Protein AF-A0A438WMG6-F1 (afdb_monomer_lite)

Secondary structure (DSSP, 8-state):
-HHHHTTT--HHHHHHHHHHTT-HHHHHHHHHHHH-S-------GGGGGGGTTSHHHHHHHTTTHHHH--SEEEEEETTEEEEEEEEEETTEEEEEEEEEE--S-HHHHHHHHHS--

Structure (mmCIF, N/CA/C/O backbone):
data_AF-A0A438WMG6-F1
#
_entry.id   AF-A0A438WMG6-F1
#
loop_
_atom_site.group_PDB
_atom_site.id
_atom_site.type_symbol
_atom_site.label_atom_id
_atom_site.label_alt_id
_atom_site.label_comp_id
_atom_site.label_asym_id
_atom_site.label_entity_id
_atom_site.label_seq_id
_atom_site.pdbx_PDB_ins_code
_atom_site.Cartn_x
_atom_site.Cartn_y
_atom_site.Cartn_z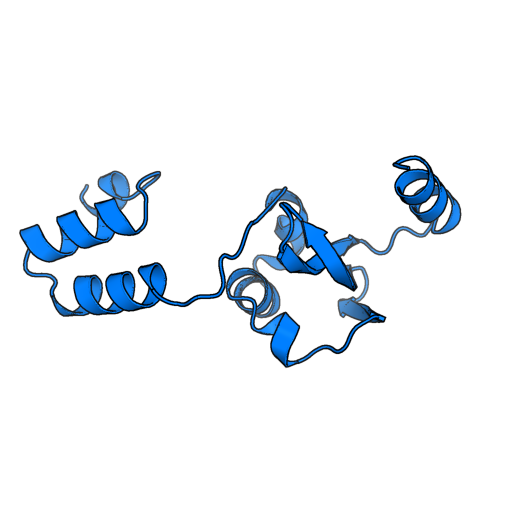
_atom_site.occupancy
_atom_site.B_iso_or_equiv
_atom_site.auth_seq_id
_atom_site.auth_comp_id
_atom_site.auth_asym_id
_atom_site.auth_atom_id
_atom_site.pdbx_PDB_model_num
ATOM 1 N N . LYS A 1 1 ? 12.133 0.576 26.095 1.00 63.69 1 LYS A N 1
ATOM 2 C CA . LYS A 1 1 ? 11.036 -0.130 26.802 1.00 63.69 1 LYS A CA 1
ATOM 3 C C . LYS A 1 1 ? 9.672 0.318 26.272 1.00 63.69 1 LYS A C 1
ATOM 5 O O . LYS A 1 1 ? 9.082 -0.458 25.547 1.00 63.69 1 LYS A O 1
ATOM 10 N N . PHE A 1 2 ? 9.277 1.586 26.443 1.00 65.62 2 PHE A N 1
ATOM 11 C CA . PHE A 1 2 ? 8.030 2.154 25.890 1.00 65.62 2 PHE A CA 1
ATOM 12 C C . PHE A 1 2 ? 7.810 1.912 24.381 1.00 65.62 2 PHE A C 1
ATOM 14 O O . PHE A 1 2 ? 6.785 1.378 23.993 1.00 65.62 2 PHE A O 1
ATOM 21 N N . LEU A 1 3 ? 8.793 2.217 23.522 1.00 68.75 3 LEU A N 1
ATOM 22 C CA . LEU A 1 3 ? 8.652 2.013 22.067 1.00 68.75 3 LEU A CA 1
ATOM 23 C C . LEU A 1 3 ? 8.471 0.541 21.659 1.00 68.75 3 LEU A C 1
ATOM 25 O O . LEU A 1 3 ? 7.837 0.265 20.648 1.00 68.75 3 LEU A O 1
ATOM 29 N N . LEU A 1 4 ? 9.001 -0.400 22.447 1.00 74.56 4 LEU A N 1
ATOM 30 C CA . LEU A 1 4 ? 8.829 -1.833 22.190 1.00 74.56 4 LEU A CA 1
ATOM 31 C C . LEU A 1 4 ? 7.408 -2.289 22.532 1.00 74.56 4 LEU A C 1
ATOM 33 O O . LEU A 1 4 ? 6.884 -3.177 21.874 1.00 74.56 4 LEU A O 1
ATOM 37 N N . GLU A 1 5 ? 6.767 -1.648 23.510 1.00 72.38 5 GLU A N 1
ATOM 38 C CA . GLU A 1 5 ? 5.373 -1.918 23.874 1.00 72.38 5 GLU A CA 1
ATOM 39 C C . GLU A 1 5 ? 4.385 -1.432 22.804 1.00 72.38 5 GLU A C 1
ATOM 41 O O . GLU A 1 5 ? 3.235 -1.855 22.811 1.00 72.38 5 GLU A O 1
ATOM 46 N N . LEU A 1 6 ? 4.818 -0.578 21.869 1.00 73.88 6 LEU A N 1
ATOM 47 C CA . LEU A 1 6 ? 3.997 -0.116 20.744 1.00 73.88 6 LEU A CA 1
ATOM 48 C C . LEU A 1 6 ? 3.991 -1.100 19.566 1.00 73.88 6 LEU A C 1
ATOM 50 O O . LEU A 1 6 ? 3.101 -1.040 18.718 1.00 73.88 6 LEU A O 1
ATOM 54 N N . VAL A 1 7 ? 4.975 -1.999 19.495 1.00 73.69 7 VAL A N 1
ATOM 55 C CA . VAL A 1 7 ? 5.122 -2.935 18.377 1.00 73.69 7 VAL A CA 1
ATOM 56 C C . VAL A 1 7 ? 3.949 -3.917 18.374 1.00 73.69 7 VAL A C 1
ATOM 58 O O . VAL A 1 7 ? 3.692 -4.597 19.363 1.00 73.69 7 VAL A O 1
ATOM 61 N N . GLY A 1 8 ? 3.231 -3.986 17.251 1.00 73.75 8 GLY A N 1
ATOM 62 C CA . GLY A 1 8 ? 2.080 -4.877 17.069 1.00 73.75 8 GLY A CA 1
ATOM 63 C C . GLY A 1 8 ? 0.751 -4.357 17.628 1.00 73.75 8 GLY A C 1
ATOM 64 O O . GLY A 1 8 ? -0.254 -5.051 17.502 1.00 73.75 8 GLY A O 1
ATOM 65 N N . LYS A 1 9 ? 0.711 -3.152 18.212 1.00 80.38 9 LYS A N 1
ATOM 66 C CA . LYS A 1 9 ? -0.532 -2.530 18.691 1.00 80.38 9 LYS A CA 1
ATOM 67 C C . LYS A 1 9 ? -1.275 -1.805 17.574 1.00 80.38 9 LYS A C 1
ATOM 69 O O . LYS A 1 9 ? -0.667 -1.180 16.706 1.00 80.38 9 LYS A O 1
ATOM 74 N N . SER A 1 10 ? -2.602 -1.843 17.627 1.00 79.94 10 SER A N 1
ATOM 75 C CA . SER A 1 10 ? -3.458 -1.049 16.746 1.00 79.94 10 SER A CA 1
ATOM 76 C C . SER A 1 10 ? -3.304 0.453 17.015 1.00 79.94 10 SER A C 1
ATOM 78 O O . SER A 1 10 ? -2.973 0.875 18.125 1.00 79.94 10 SER A O 1
ATOM 80 N N . VAL A 1 11 ? -3.605 1.289 16.014 1.00 81.69 11 VAL A N 1
ATOM 81 C CA . VAL A 1 11 ? -3.568 2.763 16.136 1.00 81.69 11 VAL A CA 1
ATOM 82 C C . VAL A 1 11 ? -4.406 3.251 17.325 1.00 81.69 11 VAL A C 1
ATOM 84 O O . VAL A 1 11 ? -3.975 4.134 18.067 1.00 81.69 11 VAL A O 1
ATOM 87 N N . LYS A 1 12 ? -5.555 2.612 17.569 1.00 84.88 12 LYS A N 1
ATOM 88 C CA . LYS A 1 12 ? -6.443 2.898 18.701 1.00 84.88 12 LYS A CA 1
ATOM 89 C C . LYS A 1 12 ? -5.791 2.598 20.055 1.00 84.88 12 LYS A C 1
ATOM 91 O O . LYS A 1 12 ? -5.884 3.404 20.980 1.00 84.88 12 LYS A O 1
ATOM 96 N N . GLU A 1 13 ? -5.103 1.465 20.180 1.00 85.50 13 GLU A N 1
ATOM 97 C CA . GLU A 1 13 ? -4.371 1.113 21.403 1.00 85.50 13 GLU A CA 1
ATOM 98 C C . GLU A 1 13 ? -3.199 2.065 21.651 1.00 85.50 13 GLU A C 1
ATOM 100 O O . GLU A 1 13 ? -3.015 2.540 22.771 1.00 85.50 13 GLU A O 1
ATOM 105 N N . VAL A 1 14 ? -2.437 2.396 20.605 1.00 88.00 14 VAL A N 1
ATOM 106 C CA . VAL A 1 14 ? -1.324 3.349 20.703 1.00 88.00 14 VAL A CA 1
ATOM 107 C C . VAL A 1 14 ? -1.836 4.739 21.092 1.00 88.00 14 VAL A C 1
ATOM 109 O O . VAL A 1 14 ? -1.219 5.404 21.924 1.00 88.00 14 VAL A O 1
ATOM 112 N N . ARG A 1 15 ? -3.005 5.157 20.584 1.00 88.31 15 ARG A N 1
ATOM 113 C CA . ARG A 1 15 ? -3.671 6.404 20.990 1.00 88.31 15 ARG A CA 1
ATOM 114 C C . ARG A 1 15 ? -4.043 6.394 22.471 1.00 88.31 15 ARG A C 1
ATOM 116 O O . ARG A 1 15 ? -3.780 7.376 23.162 1.00 88.31 15 ARG A O 1
ATOM 123 N N . SER A 1 16 ? -4.606 5.291 22.968 1.00 88.62 16 SER A N 1
ATOM 124 C CA . SER A 1 16 ? -4.948 5.137 24.388 1.00 88.62 16 SER A CA 1
ATOM 125 C C . SER A 1 16 ? -3.711 5.231 25.284 1.00 88.62 16 SER A C 1
ATOM 127 O O . SER A 1 16 ? -3.745 5.896 26.319 1.00 88.62 16 SER A O 1
ATOM 129 N N . ILE A 1 17 ? -2.604 4.608 24.873 1.00 87.81 17 ILE A N 1
ATOM 130 C CA . ILE A 1 17 ? -1.330 4.686 25.594 1.00 87.81 17 ILE A CA 1
ATOM 131 C C . ILE A 1 17 ? -0.814 6.125 25.585 1.00 87.81 17 ILE A C 1
ATOM 133 O O . ILE A 1 17 ? -0.513 6.666 26.648 1.00 87.81 17 ILE A O 1
ATOM 137 N N . ALA A 1 18 ? -0.783 6.775 24.419 1.00 88.06 18 ALA A N 1
ATOM 138 C CA . ALA A 1 18 ? -0.357 8.165 24.282 1.00 88.06 18 ALA A CA 1
ATOM 139 C C . ALA A 1 18 ? -1.178 9.111 25.178 1.00 88.06 18 ALA A C 1
ATOM 141 O O . ALA A 1 18 ? -0.606 9.973 25.842 1.00 88.06 18 ALA A O 1
ATOM 142 N N . ALA A 1 19 ? -2.497 8.915 25.260 1.00 87.75 19 ALA A N 1
ATOM 143 C CA . ALA A 1 19 ? -3.361 9.670 26.164 1.00 87.75 19 ALA A CA 1
ATOM 144 C C . ALA A 1 19 ? -3.032 9.401 27.646 1.00 87.75 19 ALA A C 1
ATOM 146 O O . ALA A 1 19 ? -2.926 10.350 28.421 1.00 87.75 19 ALA A O 1
ATOM 147 N N . SER A 1 20 ? -2.798 8.139 28.034 1.00 88.75 20 SER A N 1
ATOM 148 C CA . SER A 1 20 ? -2.484 7.760 29.425 1.00 88.75 20 SER A CA 1
ATOM 149 C C . SER A 1 20 ? -1.147 8.299 29.940 1.00 88.75 20 SER A C 1
ATOM 151 O O . SER A 1 20 ? -1.008 8.553 31.133 1.00 88.75 20 SER A O 1
ATOM 153 N N . VAL A 1 21 ? -0.176 8.523 29.047 1.00 88.56 21 VAL A N 1
ATOM 154 C CA . VAL A 1 21 ? 1.131 9.117 29.387 1.00 88.56 21 VAL A CA 1
ATOM 155 C C . VAL A 1 21 ? 1.176 10.628 29.130 1.00 88.56 21 VAL A C 1
ATOM 157 O O . VAL A 1 21 ? 2.250 11.223 29.101 1.00 88.56 21 VAL A O 1
ATOM 160 N N . ASN A 1 22 ? 0.012 11.256 28.927 1.00 88.25 22 ASN A N 1
ATOM 161 C CA . ASN A 1 22 ? -0.153 12.686 28.657 1.00 88.25 22 ASN A CA 1
ATOM 162 C C . ASN A 1 22 ? 0.587 13.194 27.396 1.00 88.25 22 ASN A C 1
ATOM 164 O O . ASN A 1 22 ? 0.861 14.386 27.247 1.00 88.25 22 ASN A O 1
ATOM 168 N N . ALA A 1 23 ? 0.872 12.307 26.438 1.00 87.19 23 ALA A N 1
ATOM 169 C CA . ALA A 1 23 ? 1.408 12.642 25.120 1.00 87.19 23 ALA A CA 1
ATOM 170 C C . ALA A 1 23 ? 0.279 13.105 24.177 1.00 87.19 23 ALA A C 1
ATOM 172 O O . ALA A 1 23 ? 0.021 12.518 23.125 1.00 87.19 23 ALA A O 1
ATOM 173 N N . LEU A 1 24 ? -0.420 14.178 24.559 1.00 88.19 24 LEU A N 1
ATOM 174 C CA . LEU A 1 24 ? -1.656 14.635 23.908 1.00 88.19 24 LEU A CA 1
ATOM 175 C C . LEU A 1 24 ? -1.474 15.022 22.430 1.00 88.19 24 LEU A C 1
ATOM 177 O O . LEU A 1 24 ? -2.389 14.839 21.630 1.00 88.19 24 LEU A O 1
ATOM 181 N N . SER A 1 25 ? -0.296 15.529 22.049 1.00 86.56 25 SER A N 1
ATOM 182 C CA . SER A 1 25 ? 0.028 15.824 20.644 1.00 86.56 25 SER A CA 1
ATOM 183 C C . SER A 1 25 ? 0.010 14.553 19.787 1.00 86.56 25 SER A C 1
ATOM 185 O O . SER A 1 25 ? -0.637 14.515 18.741 1.00 86.56 25 SER A O 1
ATOM 187 N N . LEU A 1 26 ? 0.634 13.480 20.284 1.00 82.19 26 LEU A N 1
ATOM 188 C CA . LEU A 1 26 ? 0.649 12.174 19.631 1.00 82.19 26 LEU A CA 1
ATOM 189 C C . LEU A 1 26 ? -0.759 11.563 19.592 1.00 82.19 26 LEU A C 1
ATOM 191 O O . LEU A 1 26 ? -1.189 11.094 18.543 1.00 82.19 26 LEU A O 1
ATOM 195 N N . ALA A 1 27 ? -1.512 11.634 20.694 1.00 85.75 27 ALA A N 1
ATOM 196 C CA . ALA A 1 27 ? -2.885 11.127 20.747 1.00 85.75 27 ALA A CA 1
ATOM 197 C C . ALA A 1 27 ? -3.801 11.791 19.698 1.00 85.75 27 ALA A C 1
ATOM 199 O O . ALA A 1 27 ? -4.562 11.097 19.027 1.00 85.75 27 ALA A O 1
ATOM 200 N N . ARG A 1 28 ? -3.680 13.112 19.496 1.00 84.50 28 ARG A N 1
ATOM 201 C CA . ARG A 1 28 ? -4.430 13.862 18.469 1.00 84.50 28 ARG A CA 1
ATOM 202 C C . ARG A 1 28 ? -4.014 13.504 17.042 1.00 84.50 28 ARG A C 1
ATOM 204 O O . ARG A 1 28 ? -4.854 13.472 16.149 1.00 84.50 28 ARG A O 1
ATOM 211 N N . GLN A 1 29 ? -2.728 13.252 16.804 1.00 80.62 29 GLN A N 1
ATOM 212 C CA . GLN A 1 29 ? -2.256 12.801 15.490 1.00 80.62 29 GLN A CA 1
ATOM 213 C C . GLN A 1 29 ? -2.773 11.393 15.168 1.00 80.62 29 GLN A C 1
ATOM 215 O O . GLN A 1 29 ? -3.241 11.152 14.059 1.00 80.62 29 GLN A O 1
ATOM 220 N N . LEU A 1 30 ? -2.766 10.494 16.155 1.00 82.69 30 LEU A N 1
ATOM 221 C CA . LEU A 1 30 ? -3.294 9.134 16.017 1.00 82.69 30 LEU A CA 1
ATOM 222 C C . LEU A 1 30 ? -4.815 9.112 15.851 1.00 82.69 30 LEU A C 1
ATOM 224 O O . LEU A 1 30 ? -5.337 8.288 15.113 1.00 82.69 30 LEU A O 1
ATOM 228 N N . GLU A 1 31 ? -5.527 10.041 16.488 1.00 80.69 31 GLU A N 1
ATOM 229 C CA . GLU A 1 31 ? -6.965 10.225 16.288 1.00 80.69 31 GLU A CA 1
ATOM 230 C C . GLU A 1 31 ? -7.292 10.600 14.838 1.00 80.69 31 GLU A C 1
ATOM 232 O O . GLU A 1 31 ? -8.182 10.016 14.230 1.00 80.69 31 GLU A O 1
ATOM 237 N N . ARG A 1 32 ? -6.530 11.525 14.245 1.00 74.38 32 ARG A N 1
ATOM 238 C CA . ARG A 1 32 ? -6.687 11.881 12.826 1.00 74.38 32 ARG A CA 1
ATOM 239 C C . ARG A 1 32 ? -6.398 10.705 11.895 1.00 74.38 32 ARG A C 1
ATOM 241 O O . ARG A 1 32 ? -7.069 10.585 10.882 1.00 74.38 32 ARG A O 1
ATOM 248 N N . LEU A 1 33 ? -5.436 9.852 12.248 1.00 70.50 33 LEU A N 1
ATOM 249 C CA . LEU A 1 33 ? -5.135 8.604 11.535 1.00 70.50 33 LEU A CA 1
ATOM 250 C C . LEU A 1 33 ? -6.253 7.559 11.664 1.00 70.50 33 LEU A C 1
ATOM 252 O O . LEU A 1 33 ? -6.489 6.804 10.730 1.00 70.50 33 LEU A O 1
ATOM 256 N N . GLU A 1 34 ? -6.938 7.502 12.808 1.00 66.88 34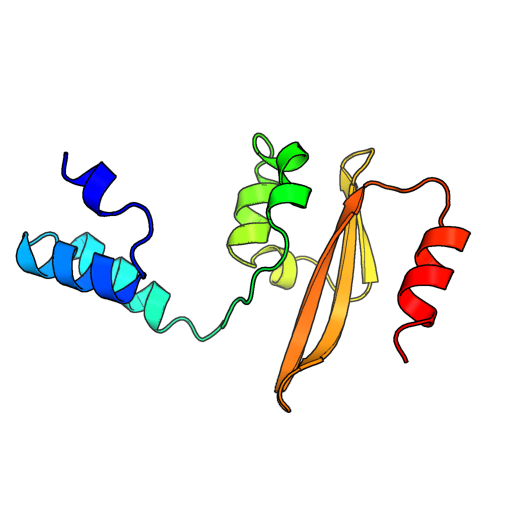 GLU A N 1
ATOM 257 C CA . GLU A 1 34 ? -8.071 6.592 13.036 1.00 66.88 34 GLU A CA 1
ATOM 258 C C . GLU A 1 34 ? -9.321 7.027 12.252 1.00 66.88 34 GLU A C 1
ATOM 260 O O . GLU A 1 34 ? -10.086 6.178 11.801 1.00 66.88 34 GLU A O 1
ATOM 265 N N . TYR A 1 35 ? -9.508 8.338 12.053 1.00 59.09 35 TYR A N 1
ATOM 266 C CA . TYR A 1 35 ? -10.670 8.914 11.364 1.00 59.09 35 TYR A CA 1
ATOM 267 C C . TYR A 1 35 ? -10.412 9.376 9.922 1.00 59.09 35 TYR A C 1
ATOM 269 O O . TYR A 1 35 ? -11.358 9.794 9.250 1.00 59.09 35 TYR A O 1
ATOM 277 N N . SER A 1 36 ? -9.176 9.321 9.412 1.00 58.25 36 SER A N 1
ATOM 278 C CA . SER A 1 36 ? -8.915 9.561 7.992 1.00 58.25 36 SER A CA 1
ATOM 279 C C . SER A 1 36 ? -9.560 8.432 7.193 1.00 58.25 36 SER A C 1
ATOM 281 O O . SER A 1 36 ? -9.100 7.294 7.220 1.00 58.25 36 SER A O 1
ATOM 283 N N . SER A 1 37 ? -10.658 8.757 6.516 1.00 47.19 37 SER A N 1
ATOM 284 C CA . SER A 1 37 ? -11.614 7.861 5.854 1.00 47.19 37 SER A CA 1
ATOM 285 C C . SER A 1 37 ? -11.057 7.023 4.698 1.00 47.19 37 SER A C 1
ATOM 287 O O . SER A 1 37 ? -11.807 6.327 4.021 1.00 47.19 37 SER A O 1
ATOM 289 N N . THR A 1 38 ? -9.757 7.062 4.443 1.00 54.91 38 THR A N 1
ATOM 290 C CA . THR A 1 38 ? -9.079 6.106 3.578 1.00 54.91 38 THR A CA 1
ATOM 291 C C . THR A 1 38 ? -8.778 4.860 4.402 1.00 54.91 38 THR A C 1
ATOM 293 O O . THR A 1 38 ? -7.692 4.713 4.962 1.00 54.91 38 THR A O 1
ATOM 296 N N . GLN A 1 39 ? -9.749 3.943 4.483 1.00 63.88 39 GLN A N 1
ATOM 297 C CA . GLN A 1 39 ? -9.483 2.577 4.935 1.00 63.88 39 GLN A CA 1
ATOM 298 C C . GLN A 1 39 ? -8.487 1.935 3.961 1.00 63.88 39 GLN A C 1
ATOM 300 O O . GLN A 1 39 ? -8.843 1.347 2.943 1.00 63.88 39 GLN A O 1
ATOM 305 N N . MET A 1 40 ? -7.200 2.133 4.237 1.00 65.88 40 MET A N 1
ATOM 306 C CA . MET A 1 40 ? -6.112 1.573 3.455 1.00 65.88 40 MET A CA 1
ATOM 307 C C . MET A 1 40 ? -5.878 0.139 3.894 1.00 65.88 40 MET A C 1
ATOM 309 O O . MET A 1 40 ? -5.155 -0.130 4.860 1.00 65.88 40 MET A O 1
ATOM 313 N N . THR A 1 41 ? -6.456 -0.787 3.144 1.00 68.38 41 THR A N 1
ATOM 314 C CA . THR A 1 41 ? -6.139 -2.202 3.285 1.00 68.38 41 THR A CA 1
ATOM 315 C C . THR A 1 41 ? -4.820 -2.486 2.574 1.00 68.38 41 THR A C 1
ATOM 317 O O . THR A 1 41 ? -4.644 -2.152 1.404 1.00 68.38 41 THR A O 1
ATOM 320 N N . ARG A 1 42 ? -3.862 -3.072 3.297 1.00 73.75 42 ARG A N 1
ATOM 321 C CA . ARG A 1 42 ? -2.526 -3.390 2.778 1.00 73.75 42 ARG A CA 1
ATOM 322 C C . ARG A 1 42 ? -2.345 -4.899 2.740 1.00 73.75 42 ARG A C 1
ATOM 324 O O . ARG A 1 42 ? -2.558 -5.569 3.746 1.00 73.75 42 ARG A O 1
ATOM 331 N N . PHE A 1 43 ? -1.887 -5.408 1.605 1.00 67.50 43 PHE A N 1
ATOM 332 C CA . PHE A 1 43 ? -1.579 -6.821 1.410 1.00 67.50 43 PHE A CA 1
ATOM 333 C C . PHE A 1 43 ? -0.118 -6.970 0.994 1.00 67.50 43 PHE A C 1
ATOM 335 O O . PHE A 1 43 ? 0.406 -6.135 0.262 1.00 67.50 43 PHE A O 1
ATOM 342 N N . ASN A 1 44 ? 0.534 -8.031 1.473 1.00 69.69 44 ASN A N 1
ATOM 343 C CA . ASN A 1 44 ? 1.873 -8.444 1.043 1.00 69.69 44 ASN A CA 1
ATOM 344 C C . ASN A 1 44 ? 2.927 -7.311 0.972 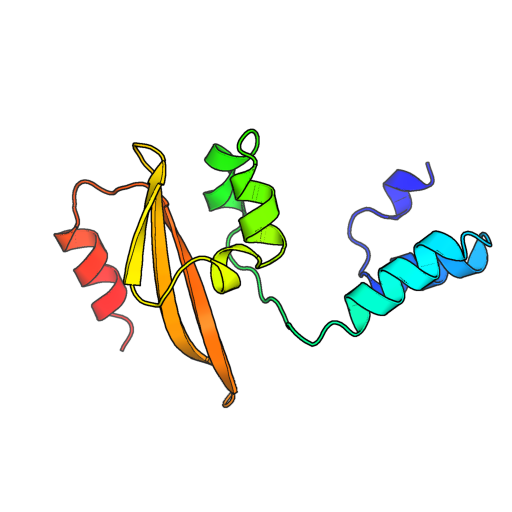1.00 69.69 44 ASN A C 1
ATOM 346 O O . ASN A 1 44 ? 3.640 -7.149 -0.018 1.00 69.69 44 ASN A O 1
ATOM 350 N N . LEU A 1 45 ? 3.072 -6.539 2.057 1.00 73.06 45 LEU A N 1
ATOM 351 C CA . LEU A 1 45 ? 4.041 -5.432 2.141 1.00 73.06 45 LEU A CA 1
ATOM 352 C C . LEU A 1 45 ? 5.506 -5.861 1.947 1.00 73.06 45 LEU A C 1
ATOM 354 O O . LEU A 1 45 ? 6.353 -5.020 1.653 1.00 73.06 45 LEU A O 1
ATOM 358 N N . MET A 1 46 ? 5.812 -7.157 2.065 1.00 72.56 46 MET A N 1
ATOM 359 C CA . MET A 1 46 ? 7.147 -7.700 1.791 1.00 72.56 46 MET A CA 1
ATOM 360 C C . MET A 1 46 ? 7.600 -7.446 0.348 1.00 72.56 46 MET A C 1
ATOM 362 O O . MET A 1 46 ? 8.797 -7.273 0.114 1.00 72.56 46 MET A O 1
ATOM 366 N N . GLY A 1 47 ? 6.661 -7.338 -0.601 1.00 70.50 47 GLY A N 1
ATOM 367 C CA . GLY A 1 47 ? 6.956 -6.972 -1.989 1.00 70.50 47 GLY A CA 1
ATOM 368 C C . GLY A 1 47 ? 7.563 -5.573 -2.149 1.00 70.50 47 GLY A C 1
ATOM 369 O O . GLY A 1 47 ? 8.259 -5.318 -3.127 1.00 70.50 47 GLY A O 1
ATOM 370 N N . LEU A 1 48 ? 7.386 -4.685 -1.163 1.00 77.31 48 LEU A N 1
ATOM 371 C CA . LEU A 1 48 ? 7.920 -3.319 -1.180 1.00 77.31 48 LEU A CA 1
ATOM 372 C C . LEU A 1 48 ? 9.342 -3.208 -0.613 1.00 77.31 48 LEU A C 1
ATOM 374 O O . LEU A 1 48 ? 9.881 -2.106 -0.536 1.00 77.31 48 LEU A O 1
ATOM 378 N N . LYS A 1 49 ? 9.976 -4.319 -0.210 1.00 79.06 49 LYS A N 1
ATOM 379 C CA . LYS A 1 49 ? 11.309 -4.304 0.419 1.00 79.06 49 LYS A CA 1
ATOM 380 C C . LYS A 1 49 ? 12.364 -3.588 -0.433 1.00 79.06 49 LYS A C 1
ATOM 382 O O . LYS A 1 49 ? 13.255 -2.942 0.111 1.00 79.06 49 LYS A O 1
ATOM 387 N N . THR A 1 50 ? 12.264 -3.684 -1.756 1.00 77.69 50 THR A N 1
ATOM 388 C CA . THR A 1 50 ? 13.180 -3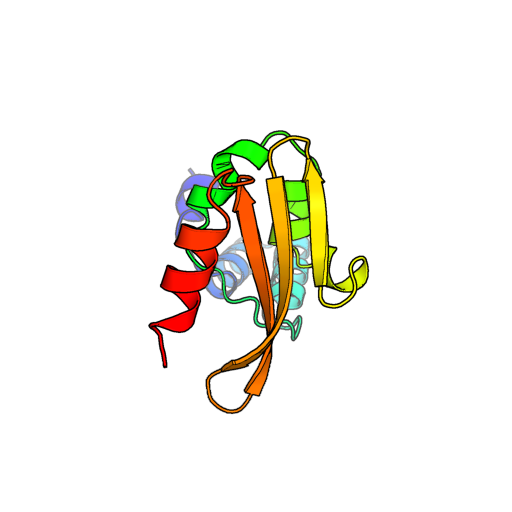.014 -2.693 1.00 77.69 50 THR A CA 1
ATOM 389 C C . THR A 1 50 ? 13.064 -1.491 -2.654 1.00 77.69 50 THR A C 1
ATOM 391 O O . THR A 1 50 ? 14.018 -0.806 -3.003 1.00 77.69 50 THR A O 1
ATOM 394 N N . LEU A 1 51 ? 11.930 -0.960 -2.193 1.00 79.81 51 LEU A N 1
ATOM 395 C CA . LEU A 1 51 ? 11.651 0.471 -2.134 1.00 79.81 51 LEU A CA 1
ATOM 396 C C . LEU A 1 51 ? 11.992 1.096 -0.778 1.00 79.81 51 LEU A C 1
ATOM 398 O O . LEU A 1 51 ? 11.860 2.303 -0.652 1.00 79.81 51 LEU A O 1
ATOM 402 N N . LEU A 1 52 ? 12.464 0.337 0.221 1.00 82.69 52 LEU A N 1
ATOM 403 C CA . LEU A 1 52 ? 12.685 0.838 1.592 1.00 82.69 52 LEU A CA 1
ATOM 404 C C . LEU A 1 52 ? 13.534 2.118 1.681 1.00 82.69 52 LEU A C 1
ATOM 406 O O . LEU A 1 52 ? 13.326 2.922 2.585 1.00 82.69 52 LEU A O 1
ATOM 410 N N . ASN A 1 53 ? 14.474 2.309 0.752 1.00 81.06 53 ASN A N 1
ATOM 411 C CA . ASN A 1 53 ? 15.343 3.489 0.703 1.00 81.06 53 ASN A CA 1
ATOM 412 C C . ASN A 1 53 ? 14.835 4.588 -0.251 1.00 81.06 53 ASN A C 1
ATOM 414 O O . ASN A 1 53 ? 15.457 5.643 -0.347 1.00 81.06 53 ASN A O 1
ATOM 418 N N . SER A 1 54 ? 13.736 4.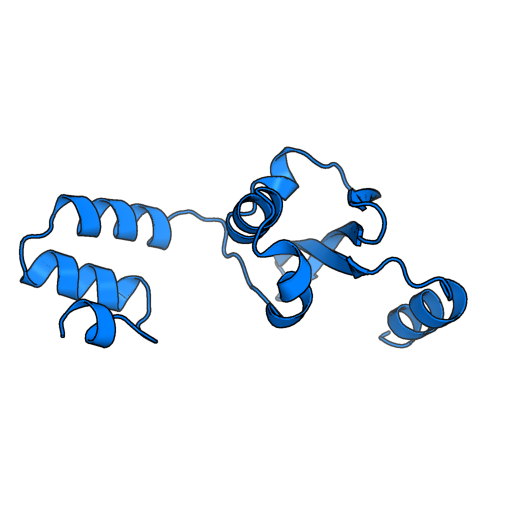349 -0.971 1.00 82.88 54 SER A N 1
ATOM 419 C CA . SER A 1 54 ? 13.119 5.303 -1.894 1.00 82.88 54 SER A CA 1
ATOM 420 C C . SER A 1 54 ? 12.026 6.104 -1.174 1.00 82.88 54 SER A C 1
ATOM 422 O O . SER A 1 54 ? 11.210 5.515 -0.458 1.00 82.88 54 SER A O 1
ATOM 424 N N . PRO A 1 55 ? 11.925 7.431 -1.392 1.00 83.12 55 PRO A N 1
ATOM 425 C CA . PRO A 1 55 ? 10.804 8.239 -0.900 1.00 83.12 55 PRO A CA 1
ATOM 426 C C . PRO A 1 55 ? 9.434 7.679 -1.308 1.00 83.12 55 PRO A C 1
ATOM 428 O O . PRO A 1 55 ? 8.446 7.841 -0.592 1.00 83.12 55 PRO A O 1
ATOM 431 N N . LEU A 1 56 ? 9.393 6.955 -2.430 1.00 82.69 56 LEU A N 1
ATOM 432 C CA . LEU A 1 56 ? 8.191 6.333 -2.963 1.00 82.69 56 LEU A CA 1
ATOM 433 C C . LEU A 1 56 ? 7.576 5.297 -2.013 1.00 82.69 56 LEU A C 1
ATOM 435 O O . LEU A 1 56 ? 6.364 5.111 -2.016 1.00 82.69 56 LEU A O 1
ATOM 439 N N . PHE A 1 57 ? 8.379 4.641 -1.172 1.00 85.50 57 PHE A N 1
ATOM 440 C CA . PHE A 1 57 ? 7.867 3.695 -0.182 1.00 85.50 57 PHE A CA 1
ATOM 441 C C . PHE A 1 57 ? 6.891 4.356 0.789 1.00 85.50 57 PHE A C 1
ATOM 443 O O . PHE A 1 57 ? 5.811 3.820 1.042 1.00 85.50 57 PHE A O 1
ATOM 450 N N . PHE A 1 58 ? 7.238 5.543 1.287 1.00 83.19 58 PHE A N 1
ATOM 451 C CA . PHE A 1 58 ? 6.370 6.294 2.189 1.00 83.19 58 PHE A CA 1
ATOM 452 C C . PHE A 1 58 ? 5.137 6.823 1.458 1.00 83.19 58 PHE A C 1
ATOM 454 O O . PHE A 1 58 ? 4.031 6.686 1.973 1.00 83.19 58 PHE A O 1
ATOM 461 N N . ASP A 1 59 ? 5.295 7.309 0.224 1.00 84.50 59 ASP A N 1
ATOM 462 C CA . ASP A 1 59 ? 4.158 7.738 -0.597 1.00 84.50 59 ASP A CA 1
ATOM 463 C C . ASP A 1 59 ? 3.160 6.586 -0.842 1.00 84.50 59 ASP A C 1
ATOM 465 O O . ASP A 1 59 ? 1.945 6.803 -0.806 1.00 84.50 59 ASP A O 1
ATOM 469 N N . ILE A 1 60 ? 3.649 5.360 -1.083 1.00 82.81 60 ILE A N 1
ATOM 470 C CA . ILE A 1 60 ? 2.816 4.155 -1.256 1.00 82.81 60 ILE A CA 1
ATOM 471 C C . ILE A 1 60 ? 2.110 3.811 0.056 1.00 82.81 60 ILE A C 1
ATOM 473 O O . ILE A 1 60 ? 0.904 3.558 0.062 1.00 82.81 60 ILE A O 1
ATOM 477 N N . LEU A 1 61 ? 2.843 3.807 1.174 1.00 80.62 61 LEU A N 1
ATOM 478 C CA . LEU A 1 61 ? 2.274 3.492 2.481 1.00 80.62 61 LEU A CA 1
ATOM 479 C C . LEU A 1 61 ? 1.207 4.492 2.912 1.00 80.62 61 LEU A C 1
ATOM 481 O O . LEU A 1 61 ? 0.250 4.083 3.561 1.00 80.62 61 LEU A O 1
ATOM 485 N N . GLU A 1 62 ? 1.351 5.763 2.559 1.00 77.69 62 GLU A N 1
ATOM 486 C CA . GLU A 1 62 ? 0.409 6.830 2.902 1.00 77.69 62 GLU A CA 1
ATOM 487 C C . GLU A 1 62 ? -0.721 6.988 1.876 1.00 77.69 62 GLU A C 1
ATOM 489 O O . GLU A 1 62 ? -1.634 7.781 2.084 1.00 77.69 62 GLU A O 1
ATOM 494 N N . GLY A 1 63 ? -0.675 6.252 0.761 1.00 77.12 63 GLY A N 1
ATOM 495 C CA . GLY A 1 63 ? -1.688 6.327 -0.292 1.00 77.12 63 GLY A CA 1
ATOM 496 C C . GLY A 1 63 ? -1.594 7.586 -1.159 1.00 77.12 63 GLY A C 1
ATOM 497 O O . GLY A 1 63 ? -2.374 7.729 -2.095 1.00 77.12 63 GLY A O 1
ATOM 498 N N . LYS A 1 64 ? -0.601 8.456 -0.929 1.00 83.19 64 LYS A N 1
ATOM 499 C CA . LYS A 1 64 ? -0.340 9.684 -1.708 1.00 83.19 64 LYS A CA 1
ATOM 500 C C . LYS A 1 64 ? -0.119 9.413 -3.194 1.00 83.19 64 LYS A C 1
ATOM 502 O O . LYS A 1 64 ? -0.412 10.249 -4.045 1.00 83.19 64 LYS A O 1
ATOM 507 N N . VAL A 1 65 ? 0.375 8.222 -3.528 1.00 82.56 65 VAL A N 1
ATOM 508 C CA . VAL A 1 65 ? 0.524 7.766 -4.918 1.00 82.56 65 VAL A CA 1
ATOM 509 C C . VAL A 1 65 ? -0.812 7.787 -5.669 1.00 82.56 65 VAL A C 1
ATOM 511 O O . VAL A 1 65 ? -0.833 8.124 -6.851 1.00 82.56 65 VAL A O 1
ATOM 514 N N . LEU A 1 66 ? -1.932 7.503 -4.997 1.00 81.50 66 LEU A N 1
ATOM 515 C CA . LEU A 1 66 ? -3.262 7.505 -5.616 1.00 81.50 66 LEU A CA 1
ATOM 516 C C . LEU A 1 66 ? -3.736 8.912 -6.010 1.00 81.50 66 LEU A C 1
ATOM 518 O O . LEU A 1 66 ? -4.553 9.045 -6.916 1.00 81.50 66 LEU A O 1
ATOM 522 N N . GLU A 1 67 ? -3.208 9.957 -5.370 1.00 82.00 67 GLU A N 1
ATOM 523 C CA . GLU A 1 67 ? -3.503 11.353 -5.715 1.00 82.00 67 GLU A CA 1
ATOM 524 C C . GLU A 1 67 ? -2.721 11.808 -6.954 1.00 82.00 67 GLU A C 1
ATOM 526 O O . GLU A 1 67 ? -3.192 12.629 -7.741 1.00 82.00 67 GLU A O 1
ATOM 531 N N . ARG A 1 68 ? -1.509 11.267 -7.131 1.00 82.25 68 ARG A N 1
ATOM 532 C CA . ARG A 1 68 ? -0.573 11.665 -8.192 1.00 82.25 68 ARG A CA 1
ATOM 533 C C . ARG A 1 68 ? -0.813 10.916 -9.495 1.00 82.25 68 ARG A C 1
ATOM 535 O O . ARG A 1 68 ? -0.691 11.497 -10.573 1.00 82.25 68 ARG A O 1
ATOM 542 N N . PHE A 1 69 ? -1.123 9.628 -9.407 1.00 82.25 69 PHE A N 1
ATOM 543 C CA . PHE A 1 69 ? -1.199 8.752 -10.566 1.00 82.25 69 PHE A CA 1
ATOM 544 C C . PHE A 1 69 ? -2.647 8.424 -10.925 1.00 82.25 69 PHE A C 1
ATOM 546 O O . PHE A 1 69 ? -3.451 7.981 -10.106 1.00 82.25 69 PHE A O 1
ATOM 553 N N . LYS A 1 70 ? -2.980 8.621 -12.203 1.00 83.19 70 LYS A N 1
ATOM 554 C CA . LYS A 1 70 ? -4.276 8.218 -12.758 1.00 83.19 70 LYS A CA 1
ATOM 555 C C . LYS A 1 70 ? -4.341 6.697 -12.912 1.00 83.19 70 LYS A C 1
ATOM 557 O O . LYS A 1 70 ? -3.328 6.006 -12.861 1.00 83.19 70 LYS A O 1
ATOM 562 N N . LYS A 1 71 ? -5.543 6.173 -13.151 1.00 85.50 71 LYS A N 1
ATOM 563 C CA . LYS A 1 71 ? -5.754 4.759 -13.499 1.00 85.50 71 LYS A CA 1
ATOM 564 C C . LYS A 1 71 ? -4.841 4.359 -14.667 1.00 85.50 71 LYS A C 1
ATOM 566 O O . LYS A 1 71 ? -4.777 5.096 -15.650 1.00 85.50 71 LYS A O 1
ATOM 571 N N . GLY A 1 72 ? -4.165 3.219 -14.555 1.00 83.88 72 GLY A N 1
ATOM 572 C CA . GLY A 1 72 ? -3.252 2.713 -15.579 1.00 83.88 72 GLY A CA 1
ATOM 573 C C . GLY A 1 72 ? -1.950 2.132 -15.030 1.00 83.88 72 GLY A C 1
ATOM 574 O O . GLY A 1 72 ? -1.805 1.912 -13.826 1.00 83.88 72 GLY A O 1
ATOM 575 N N . LEU A 1 73 ? -1.035 1.874 -15.963 1.00 84.00 73 LEU A N 1
ATOM 576 C CA . LEU A 1 73 ? 0.311 1.356 -15.746 1.00 84.00 73 LEU A CA 1
ATOM 577 C C . LEU A 1 73 ? 1.304 2.516 -15.616 1.00 84.00 73 LEU A C 1
ATOM 579 O O . LEU A 1 73 ? 1.318 3.398 -16.474 1.00 84.00 73 LEU A O 1
ATOM 583 N N . HIS A 1 74 ? 2.158 2.488 -14.597 1.00 85.62 74 HIS A N 1
ATOM 584 C CA . HIS A 1 74 ? 3.189 3.499 -14.367 1.00 85.62 74 HIS A CA 1
ATOM 585 C C . HIS A 1 74 ? 4.536 2.845 -14.086 1.00 85.62 74 HIS A C 1
ATOM 587 O O . HIS A 1 74 ? 4.633 1.914 -13.288 1.00 85.62 74 HIS A O 1
ATOM 593 N N . PHE A 1 75 ? 5.579 3.374 -14.717 1.00 83.44 75 PHE A N 1
ATOM 594 C CA . PHE A 1 75 ? 6.968 3.004 -14.463 1.00 83.44 75 PHE A CA 1
ATOM 595 C C . PHE A 1 75 ? 7.531 3.978 -13.433 1.00 83.44 75 PHE A C 1
ATOM 597 O O . PHE A 1 75 ? 7.569 5.183 -13.679 1.00 83.44 75 PHE A O 1
ATOM 604 N N . ILE A 1 76 ? 7.888 3.464 -12.259 1.00 77.75 76 ILE A N 1
ATOM 605 C CA . ILE A 1 76 ? 8.219 4.289 -11.085 1.00 77.75 76 ILE A CA 1
ATOM 606 C C . ILE A 1 76 ? 9.698 4.213 -10.697 1.00 77.75 76 ILE A C 1
ATOM 608 O O . ILE A 1 76 ? 10.227 5.173 -10.153 1.00 77.75 76 ILE A O 1
ATOM 612 N N . GLU A 1 77 ? 10.360 3.105 -11.018 1.00 74.81 77 GLU A N 1
ATOM 613 C CA . GLU A 1 77 ? 11.805 2.874 -10.905 1.00 74.81 77 GLU A CA 1
ATOM 614 C C . GLU A 1 77 ? 12.211 1.934 -12.063 1.00 74.81 77 GLU A C 1
ATOM 616 O O . GLU A 1 77 ? 11.323 1.283 -12.626 1.00 74.81 77 GLU A O 1
ATOM 621 N N . PRO A 1 78 ? 13.505 1.808 -12.421 1.00 73.25 78 PRO A N 1
ATOM 622 C CA . PRO A 1 78 ? 13.955 1.015 -13.576 1.00 73.25 78 PRO A CA 1
ATOM 623 C C . PRO A 1 78 ? 13.396 -0.413 -13.641 1.00 73.25 78 PRO A C 1
ATOM 625 O O . PRO A 1 78 ? 13.048 -0.884 -14.719 1.00 73.25 78 PRO A O 1
ATOM 628 N N . ASP A 1 79 ? 13.223 -1.052 -12.481 1.00 73.56 79 ASP A N 1
ATOM 629 C CA . ASP A 1 79 ? 12.726 -2.425 -12.367 1.00 73.56 79 ASP A CA 1
ATOM 630 C C . ASP A 1 79 ? 11.393 -2.507 -11.611 1.00 73.56 79 ASP A C 1
ATOM 632 O O . ASP A 1 79 ? 11.069 -3.560 -11.063 1.00 73.56 79 ASP A O 1
ATOM 636 N N . CYS A 1 80 ? 10.632 -1.411 -11.504 1.00 76.88 80 CYS A N 1
ATOM 637 C CA . CYS A 1 80 ? 9.406 -1.370 -10.707 1.00 76.88 80 CYS A CA 1
ATOM 638 C C . CYS A 1 80 ? 8.235 -0.755 -11.471 1.00 76.88 80 CYS A C 1
ATOM 640 O O . CYS A 1 80 ? 8.316 0.334 -12.046 1.00 76.88 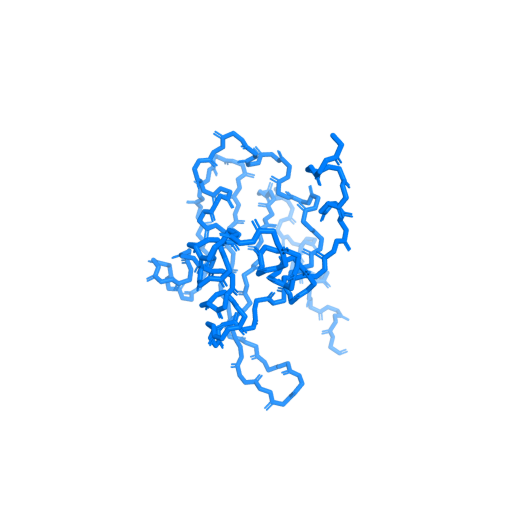80 CYS A O 1
ATOM 642 N N . MET A 1 81 ? 7.117 -1.467 -11.419 1.00 82.94 81 MET A N 1
ATOM 643 C CA . MET A 1 81 ? 5.876 -1.124 -12.078 1.00 82.94 81 MET A CA 1
ATOM 644 C C . MET A 1 81 ? 4.767 -0.955 -11.052 1.00 82.94 81 MET A C 1
ATOM 646 O O . MET A 1 81 ? 4.683 -1.668 -10.048 1.00 82.94 81 MET A O 1
ATOM 650 N N . LEU A 1 82 ? 3.887 -0.012 -11.349 1.00 85.81 82 LEU A N 1
ATOM 651 C CA . LEU A 1 82 ? 2.754 0.339 -10.524 1.00 85.81 82 LEU A CA 1
ATOM 652 C C . LEU A 1 82 ? 1.478 0.299 -11.362 1.00 85.81 82 LEU A C 1
ATOM 654 O O . LEU A 1 82 ? 1.405 0.909 -12.426 1.00 85.81 82 LEU A O 1
ATOM 658 N N . VAL A 1 83 ? 0.466 -0.421 -10.885 1.00 85.50 83 VAL A N 1
ATOM 659 C CA . VAL A 1 83 ? -0.845 -0.523 -11.537 1.00 85.50 83 VAL A CA 1
ATOM 660 C C . VAL A 1 83 ? -1.896 0.080 -10.624 1.00 85.50 83 VAL A C 1
ATOM 662 O O . VAL A 1 83 ? -2.036 -0.339 -9.476 1.00 85.50 83 VAL A O 1
ATOM 665 N N . ILE A 1 84 ? -2.663 1.035 -11.152 1.00 88.69 84 ILE A N 1
ATOM 666 C CA . ILE A 1 84 ? -3.833 1.602 -10.475 1.00 88.69 84 ILE A CA 1
ATOM 667 C C . ILE A 1 84 ? -5.084 1.231 -11.249 1.00 88.69 84 ILE A C 1
ATOM 669 O O . ILE A 1 84 ? -5.255 1.646 -12.399 1.00 88.69 84 ILE A O 1
ATOM 673 N N . ARG A 1 85 ? -6.008 0.523 -10.598 1.00 85.94 85 ARG A N 1
ATOM 674 C CA . ARG A 1 85 ? -7.318 0.195 -11.177 1.00 85.94 85 ARG A CA 1
ATOM 675 C C . ARG A 1 85 ? -8.448 0.363 -10.163 1.00 85.94 85 ARG A C 1
ATOM 677 O O . ARG A 1 85 ? -8.234 0.150 -8.973 1.00 85.94 85 ARG A O 1
ATOM 684 N N . PRO A 1 86 ? -9.655 0.747 -10.606 1.00 88.06 86 PRO A N 1
ATOM 685 C CA . PRO A 1 86 ? -10.835 0.631 -9.764 1.00 88.06 86 PRO A CA 1
ATOM 686 C C . PRO A 1 86 ? -11.168 -0.854 -9.547 1.00 88.06 86 PRO A C 1
ATOM 688 O O . PRO A 1 86 ? -11.012 -1.664 -10.465 1.00 88.06 86 PRO A O 1
ATOM 691 N N . ILE A 1 87 ? -11.625 -1.195 -8.347 1.00 84.62 87 ILE A N 1
ATOM 692 C CA . ILE A 1 87 ? -12.156 -2.517 -8.000 1.00 84.62 87 ILE A CA 1
ATOM 693 C C . ILE A 1 87 ? -13.426 -2.356 -7.163 1.00 84.62 87 ILE A C 1
ATOM 695 O O . ILE A 1 87 ? -13.631 -1.313 -6.539 1.00 84.62 87 ILE A O 1
ATOM 699 N N . GLU A 1 88 ? -14.259 -3.389 -7.137 1.00 86.75 88 GLU A N 1
ATOM 700 C CA . GLU A 1 88 ? -15.301 -3.539 -6.122 1.00 86.75 88 GLU A CA 1
ATOM 701 C C . GLU A 1 88 ? -14.806 -4.553 -5.091 1.00 86.75 88 GLU A C 1
ATOM 703 O O . GLU A 1 88 ? -14.408 -5.662 -5.442 1.00 86.75 88 GLU A O 1
ATOM 708 N N . PHE A 1 89 ? -14.766 -4.157 -3.822 1.00 80.44 89 PHE A N 1
ATOM 709 C CA . PHE A 1 89 ? -14.334 -5.007 -2.718 1.00 80.44 89 PHE A CA 1
ATOM 710 C C . PHE A 1 89 ? -15.304 -4.816 -1.558 1.00 80.44 89 PHE A C 1
ATOM 712 O O . PHE A 1 89 ? -15.561 -3.688 -1.153 1.00 80.44 89 PHE A O 1
ATOM 719 N N . GLN A 1 90 ? -15.881 -5.910 -1.053 1.00 83.06 90 GLN A N 1
ATOM 720 C CA . GLN A 1 90 ? -16.891 -5.878 0.018 1.00 83.06 90 GLN A CA 1
ATOM 721 C C . GLN A 1 90 ? -18.071 -4.919 -0.262 1.00 83.06 90 GLN A C 1
ATOM 723 O O . GLN A 1 90 ? -18.537 -4.225 0.633 1.00 83.06 90 GLN A O 1
ATOM 728 N N . ASN A 1 91 ? -18.574 -4.896 -1.504 1.00 82.25 91 ASN A N 1
ATOM 729 C CA . ASN A 1 91 ? -19.630 -3.983 -1.981 1.00 82.25 91 ASN A CA 1
ATOM 730 C C . ASN A 1 91 ? -19.267 -2.485 -1.963 1.00 82.25 91 ASN A C 1
ATOM 732 O O . ASN A 1 91 ? -20.142 -1.641 -2.158 1.00 82.25 91 ASN A O 1
ATOM 736 N N . GLU A 1 92 ? -17.991 -2.139 -1.792 1.00 82.88 92 GLU A N 1
ATOM 737 C CA . GLU A 1 92 ? -17.500 -0.767 -1.892 1.00 82.88 92 GLU A CA 1
ATOM 738 C C . GLU A 1 92 ? -16.619 -0.583 -3.129 1.00 82.88 92 GLU A C 1
ATOM 740 O O . GLU A 1 92 ? -15.836 -1.455 -3.515 1.00 82.88 92 GLU A O 1
ATOM 745 N N . ARG A 1 93 ? -16.726 0.589 -3.764 1.00 83.94 93 ARG A N 1
ATOM 746 C CA . ARG A 1 93 ? -15.826 0.978 -4.855 1.00 83.94 93 ARG A CA 1
ATOM 747 C C . ARG A 1 93 ? -14.516 1.481 -4.272 1.00 83.94 93 ARG A C 1
ATOM 749 O O . ARG A 1 93 ? -14.490 2.517 -3.614 1.00 83.94 93 ARG A O 1
ATOM 756 N N . MET A 1 94 ? -13.427 0.792 -4.587 1.00 84.75 94 MET A N 1
ATOM 757 C CA . MET A 1 94 ? -12.086 1.119 -4.105 1.00 84.75 94 MET A CA 1
ATOM 758 C C . MET A 1 94 ? -11.107 1.327 -5.266 1.00 84.75 94 MET A C 1
ATOM 760 O O . MET A 1 94 ? -11.385 0.996 -6.423 1.00 84.75 94 MET A O 1
ATOM 764 N N . GLN A 1 95 ? -9.931 1.878 -4.958 1.00 84.81 95 GLN A N 1
ATOM 765 C CA . GLN A 1 95 ? -8.788 1.889 -5.869 1.00 84.81 95 GLN A CA 1
ATOM 766 C C . GLN A 1 95 ? -7.756 0.870 -5.395 1.00 84.81 95 GLN A C 1
ATOM 768 O O . GLN A 1 95 ? -7.266 0.951 -4.272 1.00 84.81 95 GLN A O 1
ATOM 773 N N . LEU A 1 96 ? -7.419 -0.072 -6.271 1.00 84.00 96 LEU A N 1
ATOM 774 C CA . LEU A 1 96 ? -6.349 -1.029 -6.048 1.00 84.00 96 LEU A CA 1
ATOM 775 C C . LEU A 1 96 ? -5.038 -0.458 -6.580 1.00 84.00 96 LEU A C 1
ATOM 777 O O . LEU A 1 96 ? -4.966 -0.049 -7.742 1.00 84.00 96 LEU A O 1
ATOM 781 N N . LEU A 1 97 ? -4.021 -0.478 -5.723 1.00 84.94 97 LEU A N 1
ATOM 782 C CA . LEU A 1 97 ? -2.637 -0.177 -6.055 1.00 84.94 97 LEU A CA 1
ATOM 783 C C . LEU A 1 97 ? -1.830 -1.475 -6.013 1.00 84.94 97 LEU A C 1
ATOM 785 O O . LEU A 1 97 ? -1.608 -2.026 -4.935 1.00 84.94 97 LEU A O 1
ATOM 789 N N . CYS A 1 98 ? -1.372 -1.950 -7.166 1.00 81.94 98 CYS A N 1
ATOM 790 C CA . CYS A 1 98 ? -0.434 -3.067 -7.239 1.00 81.94 98 CYS A CA 1
ATOM 791 C C . CYS A 1 98 ? 0.961 -2.523 -7.523 1.00 81.94 98 CYS A C 1
ATOM 793 O O . CYS A 1 98 ? 1.139 -1.722 -8.439 1.00 81.94 98 CYS A O 1
ATOM 795 N N . VAL A 1 99 ? 1.943 -2.976 -6.751 1.00 81.25 99 VAL A N 1
ATOM 796 C CA . VAL A 1 99 ? 3.353 -2.636 -6.939 1.00 81.25 99 VAL A CA 1
ATOM 797 C C . VAL A 1 99 ? 4.115 -3.935 -7.102 1.00 81.25 99 VAL A C 1
ATOM 799 O O . VAL A 1 99 ? 3.962 -4.851 -6.293 1.00 81.25 99 VAL A O 1
ATOM 802 N N . GLY A 1 100 ? 4.919 -4.018 -8.149 1.00 77.12 100 GLY A N 1
ATOM 803 C CA . GLY A 1 100 ? 5.677 -5.216 -8.464 1.00 77.12 100 GLY A CA 1
ATOM 804 C C . GLY A 1 100 ? 6.918 -4.880 -9.261 1.00 77.12 100 GLY A C 1
ATOM 805 O O . GLY A 1 100 ? 7.084 -3.759 -9.745 1.00 77.12 100 GLY A O 1
ATOM 806 N N . LYS A 1 101 ? 7.807 -5.861 -9.397 1.00 75.81 101 LYS A N 1
ATOM 807 C CA . LYS A 1 101 ? 8.912 -5.719 -10.336 1.00 75.81 101 LYS A CA 1
ATOM 808 C C . LYS A 1 101 ? 8.376 -5.698 -11.764 1.00 75.81 101 LYS A C 1
ATOM 810 O O . LYS A 1 101 ? 7.315 -6.263 -12.025 1.00 75.81 101 LYS A O 1
ATOM 815 N N . LEU A 1 102 ? 9.117 -5.081 -12.683 1.00 68.50 102 LEU A N 1
ATOM 816 C CA . LEU A 1 102 ? 8.942 -5.421 -14.091 1.00 68.50 102 LEU A CA 1
ATOM 817 C C . LEU A 1 102 ? 9.290 -6.900 -14.242 1.00 68.50 102 LEU A C 1
ATOM 819 O O . LEU A 1 102 ? 10.456 -7.283 -14.167 1.00 68.50 102 LEU A O 1
ATOM 823 N N . GLU A 1 103 ? 8.275 -7.736 -14.411 1.00 59.66 103 GLU A N 1
ATOM 824 C CA . GLU A 1 103 ? 8.505 -9.072 -14.928 1.00 59.66 103 GLU A CA 1
ATOM 825 C C . GLU A 1 103 ? 8.685 -8.955 -16.436 1.00 59.66 103 GLU A C 1
ATOM 827 O O . GLU A 1 103 ? 7.858 -8.367 -17.130 1.00 59.66 103 GLU A O 1
ATOM 832 N N . CYS A 1 104 ? 9.789 -9.497 -16.946 1.00 57.78 104 CYS A N 1
ATOM 833 C CA . CYS A 1 104 ? 10.015 -9.573 -18.386 1.00 57.78 104 CYS A CA 1
ATOM 834 C C . CYS A 1 104 ? 9.018 -10.528 -19.070 1.00 57.78 104 CYS A C 1
ATOM 836 O O . CYS A 1 104 ? 8.853 -10.456 -20.286 1.00 57.78 104 CYS A O 1
ATOM 838 N N . ASP A 1 105 ? 8.349 -11.398 -18.300 1.00 65.00 105 ASP A N 1
ATOM 839 C CA . ASP A 1 105 ? 7.288 -12.294 -18.766 1.00 65.00 105 ASP A CA 1
ATOM 840 C C . ASP A 1 105 ? 5.894 -11.706 -18.487 1.00 65.00 105 ASP A C 1
ATOM 842 O O . ASP A 1 105 ? 5.155 -12.112 -17.587 1.00 65.00 105 ASP A O 1
ATOM 846 N N . TYR A 1 106 ? 5.530 -10.706 -19.287 1.00 62.78 106 TYR A N 1
ATOM 847 C CA . TYR A 1 106 ? 4.206 -10.089 -19.222 1.00 62.78 106 TYR A CA 1
ATOM 848 C C . TYR A 1 106 ? 3.079 -11.076 -19.551 1.00 62.78 106 TYR A C 1
ATOM 850 O O . TYR A 1 106 ? 1.969 -10.929 -19.043 1.00 62.78 106 TYR A O 1
ATOM 858 N N . GLU A 1 107 ? 3.347 -12.086 -20.377 1.00 61.84 107 GLU A N 1
ATOM 859 C CA . GLU A 1 107 ? 2.358 -13.086 -20.773 1.00 61.84 107 GLU A CA 1
ATOM 860 C C . GLU A 1 107 ? 1.985 -13.989 -19.589 1.00 61.84 107 GLU A C 1
ATOM 862 O O . GLU A 1 107 ? 0.797 -14.143 -19.287 1.00 61.84 107 GLU A O 1
ATOM 867 N N . GLY A 1 108 ? 2.977 -14.484 -18.843 1.00 65.75 108 GLY A N 1
ATOM 868 C CA . GLY A 1 108 ? 2.763 -15.222 -17.597 1.00 65.75 108 GLY A CA 1
ATOM 869 C C . GLY A 1 108 ? 2.038 -14.396 -16.527 1.00 65.75 108 GLY A C 1
ATOM 870 O O . GLY A 1 108 ? 1.104 -14.889 -15.879 1.00 65.75 108 GLY A O 1
ATOM 871 N N . PHE A 1 109 ? 2.388 -13.112 -16.391 1.00 63.94 109 PHE A N 1
ATOM 872 C CA . PHE A 1 109 ? 1.705 -12.192 -15.477 1.00 63.94 109 PHE A CA 1
ATOM 873 C C . PHE A 1 109 ? 0.212 -12.045 -15.816 1.00 63.94 109 PHE A C 1
ATOM 875 O O . PHE A 1 109 ? -0.641 -12.267 -14.952 1.00 63.94 109 PHE A O 1
ATOM 882 N N . PHE A 1 110 ? -0.122 -11.730 -17.076 1.00 63.06 110 PHE A N 1
ATOM 883 C CA . PHE A 1 110 ? -1.514 -11.551 -17.501 1.00 63.06 110 PHE A CA 1
ATOM 884 C C . PHE A 1 110 ? -2.328 -12.848 -17.407 1.00 63.06 110 PHE A C 1
ATOM 886 O O . PHE A 1 110 ? -3.484 -12.808 -16.988 1.00 63.06 110 PHE A O 1
ATOM 893 N N . GLN A 1 111 ? -1.742 -14.009 -17.711 1.00 70.38 111 GLN A N 1
ATOM 894 C CA . GLN A 1 111 ? -2.422 -15.300 -17.547 1.00 70.38 111 GLN A CA 1
ATOM 895 C C . GLN A 1 111 ? -2.744 -15.629 -16.083 1.00 70.38 111 GLN A C 1
ATOM 897 O O . GLN A 1 111 ? -3.764 -16.262 -15.815 1.00 70.38 111 GLN A O 1
ATOM 902 N N . THR A 1 112 ? -1.902 -15.202 -15.139 1.00 62.06 112 THR A N 1
ATOM 903 C CA . THR A 1 112 ? -2.107 -15.456 -13.704 1.00 62.06 112 THR A CA 1
ATOM 904 C C . THR A 1 112 ? -3.266 -14.628 -13.156 1.00 62.06 112 THR A C 1
ATOM 906 O O . THR A 1 112 ? -4.132 -15.163 -12.474 1.00 62.06 112 THR A O 1
ATOM 909 N N . ILE A 1 113 ? -3.345 -13.348 -13.529 1.00 61.62 113 ILE A N 1
ATOM 910 C CA . ILE A 1 113 ? -4.425 -12.454 -13.080 1.00 61.62 113 ILE A CA 1
ATOM 911 C C . ILE A 1 113 ? -5.751 -12.655 -13.831 1.00 61.62 113 ILE A C 1
ATOM 913 O O . ILE A 1 113 ? -6.774 -12.155 -13.382 1.00 61.62 113 ILE A O 1
ATOM 917 N N . SER A 1 114 ? -5.739 -13.351 -14.974 1.00 56.72 114 SER A N 1
ATOM 918 C CA . SER A 1 114 ? -6.950 -13.654 -15.759 1.00 56.72 114 SER A CA 1
ATOM 919 C C . SER A 1 114 ? -7.613 -14.976 -15.359 1.00 56.72 114 SER A C 1
ATOM 921 O O . SER A 1 114 ? -8.720 -15.253 -15.798 1.00 56.72 114 SER A O 1
ATOM 923 N N . LYS A 1 115 ? -6.933 -15.825 -14.576 1.00 46.72 115 LYS A N 1
ATOM 924 C CA . LYS A 1 115 ? -7.472 -17.111 -14.089 1.00 46.72 115 LYS A CA 1
ATOM 925 C C . LYS A 1 115 ? -8.197 -16.998 -12.745 1.00 46.72 115 LYS A C 1
ATOM 927 O O . LYS A 1 115 ? -8.771 -17.983 -12.294 1.00 46.72 115 LYS A O 1
ATOM 932 N N . GLU A 1 116 ? -8.171 -15.824 -12.124 1.00 41.50 116 GLU A N 1
ATOM 933 C CA . GLU A 1 116 ? -9.019 -15.472 -10.984 1.00 41.50 116 GLU A CA 1
ATOM 934 C C . GLU A 1 116 ? -10.296 -14.779 -11.501 1.00 41.50 116 GLU A C 1
ATOM 936 O O . GLU A 1 116 ? -10.494 -13.583 -11.296 1.00 41.50 116 GLU A O 1
ATOM 941 N N . GLU A 1 117 ? -11.140 -15.538 -12.208 1.00 37.84 117 GLU A N 1
ATOM 942 C CA . GLU A 1 117 ? -12.564 -15.238 -12.445 1.00 37.84 117 GLU A CA 1
ATOM 943 C C . GLU A 1 117 ? -13.429 -16.391 -11.921 1.00 37.84 117 GLU A C 1
ATOM 945 O O . GLU A 1 117 ? -13.096 -17.565 -12.213 1.00 37.84 117 GLU A O 1
#

Foldseek 3Di:
DVVVVPPPDDLVVVLVVCVVVVVVVSNVVSVCVVPVPPPDDDDDCVQCPVCPVPPVNVCVVVVVVVVVDDAAWDDDDPFKIWGWDWDQDPNDIDIDIDIHTPDPPVVVVVVVVVVPD

pLDDT: mean 76.6, std 10.75, range [37.84, 88.75]

Radius of gyration: 17.8 Å; chains: 1; bounding box: 35×33×50 Å

Organism: Helicobacter pylori (NCBI:txid210)

Sequence (117 aa):
KFLLELVGKSVKEVRSIAASVNALSLARQLERLEYSSTQMTRFNLMGLKTLLNSPLFFDILEGKVLERFKKGLHFIEPDCMLVIRPIEFQNERMQLLCVGKLECDYEGFFQTISKEE